Protein AF-A0A538FZ84-F1 (afdb_monomer_lite)

Foldseek 3Di:
DDDFLAKDKDKAADPDFDWFQAPQPRDIDTNRDIWMWIDRPPPPVRIGTHHPVSVVVCVVVVNHHHPVSSVVPDPDPPDPVSVVVVVVD

Secondary structure (DSSP, 8-state):
-PPPS-EEEEEE--SS--EEEPTTT--EEETTS-EEEEEETT-GGG-EEEEHHHHHHHHHTT-S--HHHHHHTSPPPPPHHHHHHTT--

Sequence (89 aa):
MTTPRWWTMRPAHNLKPATYRCPLCGGFVPALSDHVLIAPEGDTSRRRHAHTACVRAARQAGRLPTKDEWRATQPRQPGLLARLFRRAD

pLDDT: mean 89.75, std 10.89, range [53.31, 97.62]

Radius of gyration: 18.81 Å; chains: 1; bounding box: 40×23×56 Å

Structure (mmCIF, N/CA/C/O backbone):
data_AF-A0A538FZ84-F1
#
_entry.id   AF-A0A538FZ84-F1
#
loop_
_atom_site.group_PDB
_atom_site.id
_atom_site.type_symbol
_atom_site.label_atom_id
_atom_site.label_alt_id
_atom_site.label_comp_id
_atom_site.label_asym_id
_atom_site.label_entity_id
_atom_site.label_seq_id
_atom_site.pdbx_PDB_ins_code
_atom_site.Cartn_x
_atom_site.Cartn_y
_atom_site.Cartn_z
_atom_site.occupancy
_atom_site.B_iso_or_equiv
_atom_site.auth_seq_id
_atom_site.auth_comp_id
_atom_site.auth_asym_id
_atom_site.auth_atom_id
_atom_site.pdbx_PDB_model_num
ATOM 1 N N . MET A 1 1 ? 8.521 -9.551 16.032 1.00 57.19 1 MET A N 1
ATOM 2 C CA . MET A 1 1 ? 8.115 -8.447 15.130 1.00 57.19 1 MET A CA 1
ATOM 3 C C . MET A 1 1 ? 6.652 -8.146 15.397 1.00 57.19 1 MET A C 1
ATOM 5 O O . MET A 1 1 ? 5.834 -9.033 15.208 1.00 57.19 1 MET A O 1
ATOM 9 N N . THR A 1 2 ? 6.323 -6.956 15.894 1.00 75.50 2 THR A N 1
ATOM 10 C CA . THR A 1 2 ? 4.931 -6.578 16.179 1.00 75.50 2 THR A CA 1
ATOM 11 C C . THR A 1 2 ? 4.176 -6.362 14.871 1.00 75.50 2 THR A C 1
ATOM 13 O O . THR A 1 2 ? 4.628 -5.586 14.023 1.00 75.50 2 THR A O 1
ATOM 16 N N . THR A 1 3 ? 3.047 -7.049 14.700 1.00 84.31 3 THR A N 1
ATOM 17 C CA . THR A 1 3 ? 2.128 -6.806 13.584 1.00 84.31 3 THR A CA 1
ATOM 18 C C . THR A 1 3 ? 1.517 -5.411 13.743 1.00 84.31 3 THR A C 1
ATOM 20 O O . THR A 1 3 ? 0.975 -5.118 14.810 1.00 84.31 3 THR A O 1
ATOM 23 N N . PRO A 1 4 ? 1.619 -4.532 12.735 1.00 92.38 4 PRO A N 1
ATOM 24 C CA . PRO A 1 4 ? 1.080 -3.180 12.825 1.00 92.38 4 PRO A CA 1
ATOM 25 C C . PRO A 1 4 ? -0.447 -3.194 12.847 1.00 92.38 4 PRO A C 1
ATOM 27 O O . PRO A 1 4 ? -1.084 -4.014 12.185 1.00 92.38 4 PRO A O 1
ATOM 30 N N . ARG A 1 5 ? -1.031 -2.259 13.596 1.00 94.25 5 ARG A N 1
ATOM 31 C CA . ARG A 1 5 ? -2.485 -2.176 13.809 1.00 94.25 5 ARG A CA 1
ATOM 32 C C . ARG A 1 5 ? -3.238 -1.571 12.630 1.00 94.25 5 ARG A C 1
ATOM 34 O O . ARG A 1 5 ? -4.385 -1.921 12.382 1.00 94.25 5 ARG A O 1
ATOM 41 N N . TRP A 1 6 ? -2.593 -0.649 11.930 1.00 96.19 6 TRP A N 1
ATOM 42 C CA . TRP A 1 6 ? -3.133 0.053 10.774 1.00 96.19 6 TRP A CA 1
ATOM 43 C C . TRP A 1 6 ? -1.996 0.508 9.862 1.00 96.19 6 TRP A C 1
ATOM 45 O O . TRP A 1 6 ? -0.823 0.487 10.241 1.00 96.19 6 TRP A O 1
ATOM 55 N N . TRP A 1 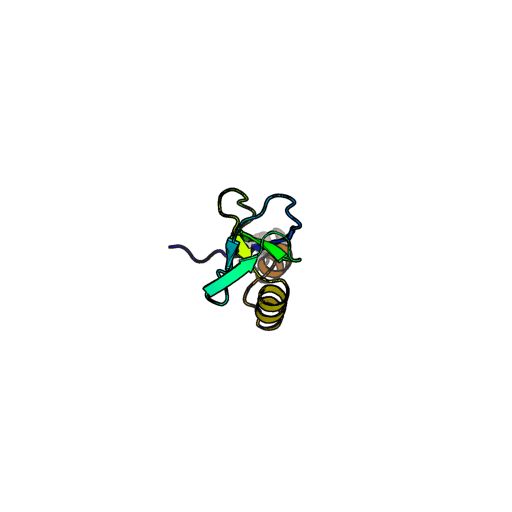7 ? -2.348 0.918 8.649 1.00 97.31 7 TRP A N 1
ATOM 56 C CA . TRP A 1 7 ? -1.400 1.268 7.599 1.00 97.31 7 TRP A CA 1
ATOM 57 C C . TRP A 1 7 ? -1.758 2.605 6.955 1.00 97.31 7 TRP A C 1
ATOM 59 O O . TRP A 1 7 ? -2.933 2.922 6.760 1.00 97.31 7 TRP A O 1
ATOM 69 N N . THR A 1 8 ? -0.743 3.375 6.568 1.00 97.19 8 THR A N 1
ATOM 70 C CA . THR A 1 8 ? -0.901 4.424 5.554 1.00 97.19 8 THR A CA 1
ATOM 71 C C . THR A 1 8 ? -0.517 3.870 4.194 1.00 97.19 8 THR A C 1
ATOM 73 O O . THR A 1 8 ? 0.384 3.040 4.074 1.00 97.19 8 THR A O 1
ATOM 76 N N . MET A 1 9 ? -1.225 4.318 3.164 1.00 96.19 9 MET A N 1
ATOM 77 C CA . MET A 1 9 ? -1.039 3.885 1.785 1.00 96.19 9 MET A CA 1
ATOM 78 C C . MET A 1 9 ? -0.984 5.126 0.908 1.00 96.19 9 MET A C 1
ATOM 80 O O . MET A 1 9 ? -1.846 5.994 1.027 1.00 96.19 9 MET A O 1
ATOM 84 N N . ARG A 1 10 ? 0.014 5.213 0.031 1.00 95.81 10 ARG A N 1
ATOM 85 C CA . ARG A 1 10 ? 0.117 6.293 -0.954 1.00 95.81 10 ARG A CA 1
ATOM 86 C C . ARG A 1 10 ? 0.610 5.755 -2.297 1.00 95.81 10 ARG A C 1
ATOM 88 O O . ARG A 1 10 ? 1.513 4.912 -2.285 1.00 95.81 10 ARG A O 1
ATOM 95 N N . PRO A 1 11 ? 0.069 6.225 -3.432 1.00 95.12 11 PRO A N 1
ATOM 96 C CA . PRO A 1 11 ? 0.659 5.950 -4.736 1.00 95.12 11 PRO A CA 1
ATOM 97 C C . PRO A 1 11 ? 2.124 6.392 -4.763 1.00 95.12 11 PRO A C 1
ATOM 99 O O . PRO A 1 11 ? 2.499 7.380 -4.124 1.00 95.12 11 PRO A O 1
ATOM 102 N N . ALA A 1 12 ? 2.956 5.638 -5.467 1.00 92.69 12 ALA A N 1
ATOM 103 C CA . ALA A 1 12 ? 4.365 5.926 -5.640 1.00 92.69 12 ALA A CA 1
ATOM 104 C C . ALA A 1 12 ? 4.751 5.751 -7.108 1.00 92.69 12 ALA A C 1
ATOM 106 O O . ALA A 1 12 ? 4.399 4.760 -7.745 1.00 92.69 12 ALA A O 1
ATOM 107 N N . HIS A 1 13 ? 5.505 6.724 -7.605 1.00 87.38 13 HIS A N 1
ATOM 108 C CA . HIS A 1 13 ? 6.093 6.712 -8.931 1.00 87.38 13 HIS A CA 1
ATOM 109 C C . HIS A 1 13 ? 7.536 7.189 -8.780 1.00 87.38 13 HIS A C 1
ATOM 111 O O . HIS A 1 13 ? 7.778 8.317 -8.347 1.00 87.38 13 HIS A O 1
ATOM 117 N N . ASN A 1 14 ? 8.498 6.305 -9.038 1.00 88.88 14 ASN A N 1
ATOM 118 C CA . ASN A 1 14 ? 9.912 6.635 -8.907 1.00 88.88 14 ASN A CA 1
ATOM 119 C C . ASN A 1 14 ? 10.503 6.875 -10.292 1.00 88.88 14 ASN A C 1
ATOM 121 O O . ASN A 1 14 ? 10.204 6.148 -11.228 1.00 88.88 14 ASN A O 1
ATOM 125 N N . LEU A 1 15 ? 11.413 7.843 -10.390 1.00 90.50 15 LEU A N 1
ATOM 126 C CA . LEU A 1 15 ? 12.167 8.112 -11.621 1.00 90.50 15 LEU A CA 1
ATOM 127 C C . LEU A 1 15 ? 13.493 7.340 -11.674 1.00 90.50 15 LEU A C 1
ATOM 129 O O . LEU A 1 15 ? 14.083 7.166 -12.735 1.00 90.50 15 LEU A O 1
ATOM 133 N N . LYS A 1 16 ? 13.978 6.871 -10.517 1.00 91.69 16 LYS A N 1
ATOM 134 C CA . LYS A 1 16 ? 15.214 6.095 -10.420 1.00 91.69 16 LYS A CA 1
ATOM 135 C C . LYS A 1 16 ? 14.911 4.605 -10.607 1.00 91.69 16 LYS A C 1
ATOM 137 O O . LYS A 1 16 ? 14.082 4.079 -9.856 1.00 91.69 16 LYS A O 1
ATOM 142 N N . PRO A 1 17 ? 15.608 3.906 -11.521 1.00 92.12 17 PRO A N 1
ATOM 143 C CA . PRO A 1 17 ? 15.467 2.467 -11.655 1.00 92.12 17 PRO A CA 1
ATOM 144 C C . PRO A 1 17 ? 15.933 1.781 -10.369 1.00 92.12 17 PRO A C 1
ATOM 146 O O . PRO A 1 17 ? 17.051 1.974 -9.890 1.00 92.12 17 PRO A O 1
ATOM 149 N N . ALA A 1 18 ? 15.034 0.995 -9.797 1.00 94.38 18 ALA A N 1
ATOM 150 C CA . ALA A 1 18 ? 15.277 0.133 -8.656 1.00 94.38 18 ALA A CA 1
ATOM 151 C C . ALA A 1 18 ? 14.265 -1.013 -8.697 1.00 94.38 18 ALA A C 1
ATOM 153 O O . ALA A 1 18 ? 13.209 -0.906 -9.325 1.00 94.38 18 ALA A O 1
ATOM 154 N N . THR A 1 19 ? 14.573 -2.091 -7.989 1.00 95.25 19 THR A N 1
ATOM 155 C CA . THR A 1 19 ? 13.668 -3.230 -7.852 1.00 95.25 19 THR A CA 1
ATOM 156 C C . THR A 1 19 ? 13.484 -3.515 -6.374 1.00 95.25 19 THR A C 1
ATOM 158 O O . THR A 1 19 ? 14.448 -3.775 -5.656 1.00 95.25 19 THR A O 1
ATOM 161 N N . TYR A 1 20 ? 12.241 -3.459 -5.911 1.00 94.88 20 TYR A N 1
ATOM 162 C CA . TYR A 1 20 ? 11.881 -3.765 -4.530 1.00 94.88 20 TYR A CA 1
ATOM 163 C C . TYR A 1 20 ? 11.258 -5.155 -4.434 1.00 94.88 20 TYR A C 1
ATOM 165 O O . TYR A 1 20 ? 10.852 -5.734 -5.439 1.00 94.88 20 TYR A O 1
ATOM 173 N N . ARG A 1 21 ? 11.134 -5.688 -3.216 1.00 97.19 21 ARG A N 1
ATOM 174 C CA . ARG A 1 21 ? 10.309 -6.873 -2.950 1.00 97.19 21 ARG A CA 1
ATOM 175 C C . ARG A 1 21 ? 8.987 -6.459 -2.325 1.00 97.19 21 ARG A C 1
ATOM 177 O O . ARG A 1 21 ? 8.973 -5.768 -1.305 1.00 97.19 21 ARG A O 1
ATOM 184 N N . CYS A 1 22 ? 7.894 -6.910 -2.928 1.00 96.81 22 CYS A N 1
ATOM 185 C CA . CYS A 1 22 ? 6.554 -6.710 -2.405 1.00 96.81 22 CYS A CA 1
ATOM 186 C C . CYS A 1 22 ? 6.396 -7.496 -1.093 1.00 96.81 22 CYS A C 1
ATOM 188 O O . CYS A 1 22 ? 6.541 -8.719 -1.105 1.00 96.81 22 CYS A O 1
ATOM 190 N N . PRO A 1 23 ? 6.046 -6.854 0.035 1.00 95.38 23 PRO A N 1
ATOM 191 C CA . PRO A 1 23 ? 5.874 -7.547 1.313 1.00 95.38 23 PRO A CA 1
ATOM 192 C C . PRO A 1 23 ? 4.620 -8.436 1.369 1.00 95.38 23 PRO A C 1
ATOM 194 O O . PRO A 1 23 ? 4.446 -9.159 2.342 1.00 95.38 23 PRO A O 1
ATOM 197 N N . LEU A 1 24 ? 3.731 -8.359 0.370 1.00 95.81 24 LEU A N 1
ATOM 198 C CA . LEU A 1 24 ? 2.451 -9.078 0.351 1.00 95.81 24 LEU A CA 1
ATOM 199 C C . LEU A 1 24 ? 2.513 -10.385 -0.447 1.00 95.81 24 LEU A C 1
ATOM 201 O O . LEU A 1 24 ? 1.853 -11.350 -0.076 1.00 95.81 24 LEU A O 1
ATOM 205 N N . CYS A 1 25 ? 3.283 -10.414 -1.538 1.00 96.62 25 CYS A N 1
ATOM 206 C CA . CYS A 1 25 ? 3.419 -11.590 -2.404 1.00 96.62 25 CYS A CA 1
ATOM 207 C C . CYS A 1 25 ? 4.863 -12.098 -2.539 1.00 96.62 25 CYS A C 1
ATOM 209 O O . CYS A 1 25 ? 5.082 -13.134 -3.151 1.00 96.62 25 CYS A O 1
ATOM 211 N N . GLY A 1 26 ? 5.860 -11.367 -2.029 1.00 96.56 26 GLY A N 1
ATOM 212 C CA . GLY A 1 26 ? 7.282 -11.706 -2.159 1.00 96.56 26 GLY A CA 1
ATOM 213 C C . GLY A 1 26 ? 7.899 -11.408 -3.533 1.00 96.56 26 GLY A C 1
ATOM 214 O O . GLY A 1 26 ? 9.124 -11.379 -3.654 1.00 96.56 26 GLY A O 1
ATOM 215 N N . GLY A 1 27 ? 7.076 -11.141 -4.551 1.00 96.94 27 GLY A N 1
ATOM 216 C CA . GLY A 1 27 ? 7.516 -10.833 -5.911 1.00 96.94 27 GLY A CA 1
ATOM 217 C C . GLY A 1 27 ? 8.209 -9.474 -6.054 1.00 96.94 27 GLY A C 1
ATOM 218 O O . GLY A 1 27 ? 8.128 -8.605 -5.181 1.00 96.94 27 GLY A O 1
ATOM 219 N N . PHE A 1 28 ? 8.881 -9.278 -7.188 1.00 96.94 28 PHE A N 1
ATOM 220 C CA . PHE A 1 28 ? 9.598 -8.042 -7.489 1.00 96.94 28 PHE A CA 1
ATOM 221 C C . PHE A 1 28 ? 8.661 -6.918 -7.949 1.00 96.94 28 PHE A C 1
ATOM 223 O O . PHE A 1 28 ? 7.747 -7.133 -8.743 1.00 96.94 28 PHE A O 1
ATOM 230 N N . VAL A 1 29 ? 8.910 -5.706 -7.452 1.00 95.94 29 VAL A N 1
AT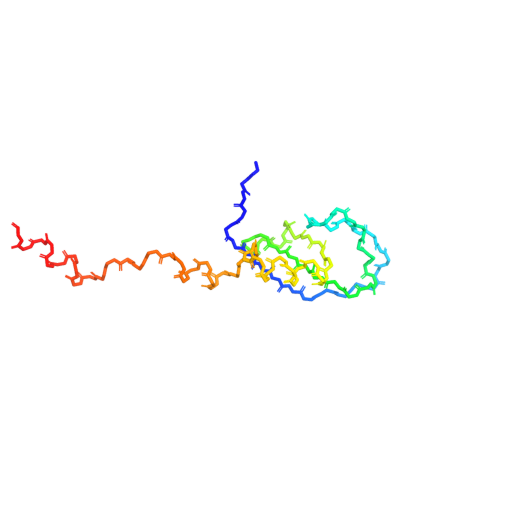OM 231 C CA . VAL A 1 29 ? 8.219 -4.467 -7.825 1.00 95.94 29 VAL A CA 1
ATOM 232 C C . VAL A 1 29 ? 9.229 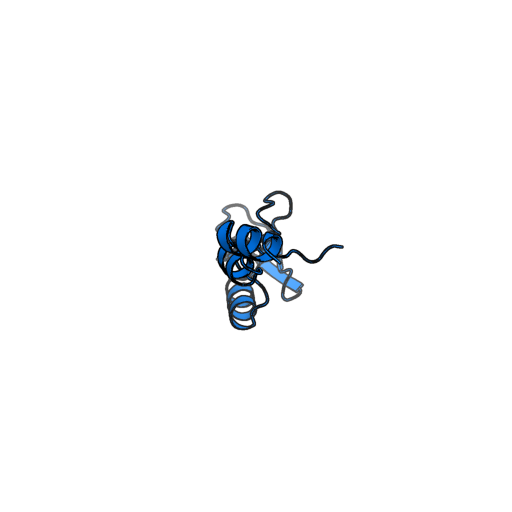-3.569 -8.541 1.00 95.94 29 VAL A C 1
ATOM 234 O O . VAL A 1 29 ? 10.134 -3.046 -7.879 1.00 95.94 29 VAL A O 1
ATOM 237 N N . PRO A 1 30 ? 9.108 -3.380 -9.864 1.00 94.06 30 PRO A N 1
ATOM 238 C CA . PRO A 1 30 ? 9.903 -2.391 -10.579 1.00 94.06 30 PRO A CA 1
ATOM 239 C C . PRO A 1 30 ? 9.524 -0.984 -10.109 1.00 94.06 30 PRO A C 1
ATOM 241 O O . PRO A 1 30 ? 8.348 -0.632 -10.069 1.00 94.06 30 PRO A O 1
ATOM 244 N N . ALA A 1 31 ? 10.514 -0.164 -9.763 1.00 92.12 31 ALA A N 1
ATOM 245 C CA . ALA A 1 31 ? 10.296 1.191 -9.253 1.00 92.12 31 ALA A CA 1
ATOM 246 C C . ALA A 1 31 ? 9.626 2.129 -10.274 1.00 92.12 31 ALA A C 1
ATOM 248 O O . ALA A 1 31 ? 8.927 3.058 -9.875 1.00 92.12 31 ALA A O 1
ATOM 249 N N . LEU A 1 32 ? 9.845 1.870 -11.566 1.00 93.31 32 LEU A N 1
ATOM 250 C CA . LEU A 1 32 ? 9.294 2.640 -12.686 1.00 93.31 32 LEU A CA 1
ATOM 251 C C . LEU A 1 32 ? 7.829 2.286 -12.998 1.00 93.31 32 LEU A C 1
ATOM 253 O O . LEU A 1 32 ? 7.181 2.981 -13.771 1.00 93.31 32 LEU A O 1
ATOM 257 N N . SER A 1 33 ? 7.308 1.193 -12.435 1.00 91.00 33 SER A N 1
ATOM 258 C CA . SER A 1 33 ? 5.906 0.804 -12.588 1.00 91.00 33 SER A CA 1
ATOM 259 C C . SER A 1 33 ? 5.057 1.422 -11.484 1.00 91.00 33 SER A C 1
ATOM 261 O O . SER A 1 33 ? 5.543 1.636 -10.373 1.00 91.00 33 SER A O 1
ATOM 263 N N . ASP A 1 34 ? 3.770 1.637 -11.752 1.00 92.38 34 ASP A N 1
ATOM 264 C CA . ASP A 1 34 ? 2.838 2.114 -10.733 1.00 92.38 34 ASP A CA 1
ATOM 265 C C . ASP A 1 34 ? 2.756 1.136 -9.561 1.00 92.38 34 ASP A C 1
ATOM 267 O O . ASP A 1 34 ? 2.425 -0.047 -9.699 1.00 92.38 34 ASP A O 1
ATOM 271 N N . HIS A 1 35 ? 3.063 1.647 -8.375 1.00 95.69 35 HIS A N 1
ATOM 272 C CA . HIS A 1 35 ? 3.064 0.870 -7.149 1.00 95.69 35 HIS A CA 1
ATOM 273 C C . HIS A 1 35 ? 2.631 1.734 -5.966 1.00 95.69 35 HIS A C 1
ATOM 275 O O . HIS A 1 35 ? 2.399 2.937 -6.077 1.00 95.69 35 HIS A O 1
ATOM 281 N N . VAL A 1 36 ? 2.485 1.105 -4.805 1.00 97.25 36 VAL A N 1
ATOM 282 C CA . VAL A 1 36 ? 2.008 1.757 -3.589 1.00 97.25 36 VAL A CA 1
ATOM 283 C C . VAL A 1 36 ? 3.075 1.649 -2.513 1.00 97.25 36 VAL A C 1
ATOM 285 O O . VAL A 1 36 ? 3.645 0.584 -2.267 1.00 97.25 36 VAL A O 1
ATOM 288 N N . LEU A 1 37 ? 3.324 2.764 -1.838 1.00 96.81 37 LEU A N 1
ATOM 289 C CA . LEU A 1 37 ? 4.062 2.786 -0.588 1.00 96.81 37 LEU A CA 1
ATOM 290 C C . LEU A 1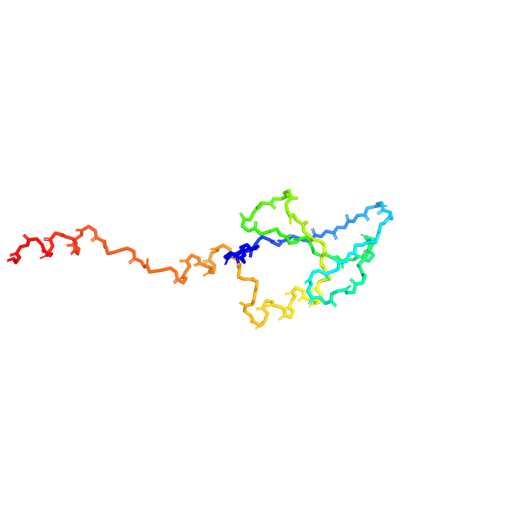 37 ? 3.095 2.532 0.562 1.00 96.81 37 LEU A C 1
ATOM 292 O O . LEU A 1 37 ? 2.147 3.295 0.760 1.00 96.81 37 LEU A O 1
ATOM 296 N N . ILE A 1 38 ? 3.367 1.482 1.331 1.00 96.69 38 ILE A N 1
ATOM 297 C CA . ILE A 1 38 ? 2.660 1.190 2.577 1.00 96.69 38 ILE A CA 1
ATOM 298 C C . ILE A 1 38 ? 3.577 1.487 3.758 1.00 96.69 38 ILE A C 1
ATOM 300 O O . ILE A 1 38 ? 4.743 1.091 3.743 1.00 96.69 38 ILE A O 1
ATOM 304 N N . ALA A 1 39 ? 3.076 2.183 4.774 1.00 97.00 39 ALA A N 1
ATOM 305 C CA . ALA A 1 39 ? 3.821 2.452 5.998 1.00 97.00 39 ALA A CA 1
ATOM 306 C C . ALA A 1 39 ? 3.022 1.984 7.227 1.00 97.00 39 ALA A C 1
ATOM 308 O O . ALA A 1 39 ? 1.859 2.370 7.389 1.00 97.00 39 ALA A O 1
ATOM 309 N N . PRO A 1 40 ? 3.618 1.126 8.075 1.00 96.06 40 PRO A N 1
ATOM 310 C CA . PRO A 1 40 ? 2.957 0.634 9.274 1.00 96.06 40 PRO A CA 1
ATOM 311 C C . PRO A 1 40 ? 2.762 1.788 10.253 1.00 96.06 40 PRO A C 1
ATOM 313 O O . PRO A 1 40 ? 3.715 2.496 10.561 1.00 96.06 40 PRO A O 1
ATOM 316 N N . GLU A 1 41 ? 1.536 1.988 10.728 1.00 95.69 41 GLU A N 1
ATOM 317 C CA . GLU A 1 41 ? 1.197 2.996 11.743 1.00 95.69 41 GLU A CA 1
ATOM 318 C C . GLU A 1 41 ? 1.689 4.417 11.401 1.00 95.69 41 GLU A C 1
ATOM 320 O O . GLU A 1 41 ? 1.957 5.241 12.273 1.00 95.69 41 GLU A O 1
ATOM 325 N N . GLY A 1 42 ? 1.793 4.721 10.102 1.00 94.19 42 GLY A N 1
ATOM 326 C CA . GLY A 1 42 ? 2.262 6.014 9.605 1.00 94.19 42 GLY A CA 1
ATOM 327 C C . GLY A 1 42 ? 3.776 6.218 9.667 1.00 94.19 42 GLY A C 1
ATOM 328 O O . GLY A 1 42 ? 4.253 7.252 9.203 1.00 94.19 42 GLY A O 1
ATOM 329 N N . ASP A 1 43 ? 4.542 5.245 10.159 1.00 94.44 43 ASP A N 1
ATOM 330 C CA . ASP A 1 43 ? 5.997 5.330 10.217 1.00 94.44 43 ASP A CA 1
ATOM 331 C C . ASP A 1 43 ? 6.613 5.182 8.818 1.00 94.44 43 ASP A C 1
ATOM 333 O O . ASP A 1 43 ? 6.800 4.087 8.272 1.00 94.44 43 ASP A O 1
ATOM 337 N N . THR A 1 44 ? 6.955 6.326 8.228 1.00 92.31 44 THR A N 1
ATOM 338 C CA . THR A 1 44 ? 7.535 6.395 6.884 1.00 92.31 44 THR A CA 1
ATOM 339 C C . THR A 1 44 ? 8.968 5.869 6.798 1.00 92.31 44 THR A C 1
ATOM 341 O O . THR A 1 44 ? 9.427 5.609 5.681 1.00 92.31 44 THR A O 1
ATOM 344 N N . SER A 1 45 ? 9.666 5.681 7.925 1.00 93.56 45 SER A N 1
ATOM 345 C CA . SER A 1 45 ? 10.992 5.046 7.957 1.00 93.56 45 SER A CA 1
ATOM 346 C C . SER A 1 45 ? 10.891 3.538 7.711 1.00 93.56 45 SER A C 1
ATOM 348 O O . SER A 1 45 ? 11.766 2.930 7.097 1.00 93.56 45 SER A O 1
ATOM 350 N N . ARG A 1 46 ? 9.754 2.942 8.087 1.00 93.38 46 ARG A N 1
ATOM 351 C CA . ARG A 1 46 ? 9.435 1.521 7.901 1.00 93.38 46 ARG A CA 1
ATOM 352 C C . ARG A 1 46 ? 8.607 1.248 6.647 1.00 93.38 46 ARG A C 1
ATOM 354 O O . ARG A 1 46 ? 8.059 0.152 6.502 1.00 93.38 46 ARG A O 1
ATOM 361 N N . ARG A 1 47 ? 8.517 2.220 5.733 1.00 95.19 47 ARG A N 1
ATOM 362 C CA . ARG A 1 47 ? 7.745 2.091 4.493 1.00 95.19 47 ARG A CA 1
ATOM 363 C C . ARG A 1 47 ? 8.245 0.939 3.618 1.00 95.19 47 ARG A C 1
ATOM 365 O O . ARG A 1 47 ? 9.432 0.609 3.597 1.00 95.19 47 ARG A O 1
ATOM 372 N N . ARG A 1 48 ? 7.327 0.322 2.882 1.00 95.19 48 ARG A N 1
ATOM 373 C CA . ARG A 1 48 ? 7.583 -0.789 1.958 1.00 95.19 48 ARG A CA 1
ATOM 374 C C . ARG A 1 48 ? 6.918 -0.489 0.618 1.00 95.19 48 ARG A C 1
ATOM 376 O O . ARG A 1 48 ? 5.845 0.107 0.588 1.00 95.19 48 ARG A O 1
ATOM 383 N N . HIS A 1 49 ? 7.540 -0.930 -0.468 1.00 96.69 49 HIS A N 1
ATOM 384 C CA . HIS A 1 49 ? 6.980 -0.837 -1.815 1.00 96.69 49 HIS A CA 1
ATOM 385 C C . HIS A 1 49 ? 6.183 -2.107 -2.112 1.00 96.69 49 HIS A C 1
ATOM 387 O O . HIS A 1 49 ? 6.704 -3.212 -1.965 1.00 96.69 49 HIS A O 1
ATOM 393 N N . ALA A 1 50 ? 4.925 -1.958 -2.508 1.00 97.31 50 ALA A N 1
ATOM 394 C CA . ALA A 1 50 ? 4.024 -3.062 -2.806 1.00 97.31 50 ALA A CA 1
ATOM 395 C C . ALA A 1 50 ? 3.315 -2.826 -4.140 1.00 97.31 50 ALA A C 1
ATOM 397 O O . ALA A 1 50 ? 3.027 -1.686 -4.501 1.00 97.31 50 ALA A O 1
ATOM 398 N N . HIS A 1 51 ? 2.988 -3.899 -4.859 1.00 97.62 51 HIS A N 1
ATOM 399 C CA . HIS A 1 51 ? 2.166 -3.783 -6.063 1.00 97.62 51 HIS A CA 1
ATOM 400 C C . HIS A 1 51 ? 0.789 -3.215 -5.728 1.00 97.62 51 HIS A C 1
ATOM 402 O O . HIS A 1 51 ? 0.162 -3.621 -4.745 1.00 97.62 51 HIS A O 1
ATOM 408 N N . THR A 1 52 ? 0.272 -2.361 -6.608 1.00 96.75 52 THR A N 1
ATOM 409 C CA . THR A 1 52 ? -1.085 -1.808 -6.503 1.00 96.75 52 THR A CA 1
ATOM 410 C C . THR A 1 52 ? -2.142 -2.914 -6.407 1.00 96.75 52 THR A C 1
ATOM 412 O O . THR A 1 52 ? -3.024 -2.857 -5.550 1.00 96.75 52 THR A O 1
ATOM 415 N N . ALA A 1 53 ? -2.008 -3.976 -7.212 1.00 96.62 53 ALA A N 1
ATOM 416 C CA . ALA A 1 53 ? -2.912 -5.128 -7.190 1.00 96.62 53 ALA A CA 1
ATOM 417 C C . ALA A 1 53 ? -2.888 -5.875 -5.844 1.00 96.62 53 ALA A C 1
ATOM 419 O O . ALA A 1 53 ? -3.942 -6.179 -5.287 1.00 96.62 53 ALA A O 1
ATOM 420 N N . CYS A 1 54 ? -1.699 -6.118 -5.282 1.00 97.31 54 CYS A N 1
ATOM 421 C CA . CYS A 1 54 ? -1.568 -6.791 -3.990 1.00 97.31 54 CYS A CA 1
ATOM 422 C C . CYS A 1 54 ? -2.170 -5.960 -2.855 1.00 97.31 54 CYS A C 1
ATOM 424 O O . CYS A 1 54 ? -2.857 -6.513 -1.998 1.00 97.31 54 CYS A O 1
ATOM 426 N N . VAL A 1 55 ? -1.955 -4.640 -2.856 1.00 97.31 55 VAL A N 1
ATOM 427 C CA . VAL A 1 55 ? -2.569 -3.748 -1.861 1.00 97.31 55 VAL A CA 1
ATOM 428 C C . VAL A 1 55 ? -4.090 -3.782 -1.980 1.00 97.31 55 VAL A C 1
ATOM 430 O O . VAL A 1 55 ? -4.768 -3.949 -0.969 1.00 97.31 55 VAL A O 1
ATOM 433 N N . ARG A 1 56 ? -4.638 -3.701 -3.199 1.00 97.00 56 ARG A N 1
ATOM 434 C CA . ARG A 1 56 ? -6.087 -3.786 -3.431 1.00 97.00 56 ARG A CA 1
ATOM 435 C C . ARG A 1 56 ? -6.672 -5.101 -2.909 1.00 97.00 56 ARG A C 1
ATOM 437 O O . ARG A 1 56 ? -7.642 -5.065 -2.156 1.00 97.00 56 ARG A O 1
ATOM 444 N N . ALA A 1 57 ? -6.054 -6.234 -3.238 1.00 97.62 57 ALA A N 1
ATOM 445 C CA . ALA A 1 57 ? -6.490 -7.550 -2.770 1.00 97.62 57 ALA A CA 1
ATOM 446 C C . ALA A 1 57 ? -6.407 -7.677 -1.238 1.00 97.62 57 ALA A C 1
ATOM 448 O O . ALA A 1 57 ? -7.324 -8.182 -0.593 1.00 97.62 57 ALA A O 1
ATOM 449 N N . ALA A 1 58 ? -5.332 -7.175 -0.626 1.00 96.62 58 ALA A N 1
ATOM 450 C CA . ALA A 1 58 ? -5.174 -7.192 0.825 1.00 96.62 58 ALA A CA 1
ATOM 451 C C . ALA A 1 58 ? -6.201 -6.294 1.538 1.00 96.62 58 ALA A C 1
ATOM 453 O O . ALA A 1 58 ? -6.692 -6.672 2.602 1.00 96.62 58 ALA A O 1
ATOM 454 N N . ARG A 1 59 ? -6.568 -5.148 0.946 1.00 95.88 59 ARG A N 1
ATOM 455 C CA . ARG A 1 59 ? -7.655 -4.294 1.447 1.00 95.88 59 ARG A CA 1
ATOM 456 C C . ARG A 1 59 ? -9.016 -4.972 1.350 1.00 95.88 59 ARG A C 1
ATOM 458 O O . ARG A 1 59 ? -9.749 -4.960 2.328 1.00 95.88 59 ARG A O 1
ATOM 465 N N . GLN A 1 60 ? -9.327 -5.597 0.216 1.00 95.94 60 GLN A N 1
ATOM 466 C CA . GLN A 1 60 ? -10.570 -6.362 0.041 1.00 95.94 60 GLN A CA 1
ATOM 467 C C . GLN A 1 60 ? -10.675 -7.523 1.041 1.00 95.94 60 GLN A C 1
ATOM 469 O O . GLN A 1 60 ? -11.762 -7.834 1.508 1.00 95.94 60 GLN A O 1
ATOM 474 N N . ALA A 1 61 ? -9.539 -8.112 1.425 1.00 95.75 61 ALA A N 1
ATOM 475 C CA . ALA A 1 61 ? -9.450 -9.141 2.458 1.00 95.75 61 ALA A CA 1
ATOM 476 C C . ALA A 1 61 ? -9.374 -8.595 3.904 1.00 95.75 61 ALA A C 1
ATOM 478 O O . ALA A 1 61 ? -9.111 -9.369 4.820 1.00 95.75 61 ALA A O 1
AT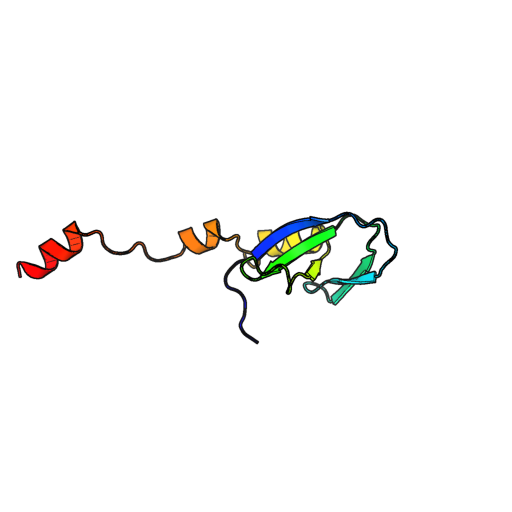OM 479 N N . GLY A 1 62 ? -9.507 -7.281 4.127 1.00 93.56 62 GLY A N 1
ATOM 480 C CA . GLY A 1 62 ? -9.489 -6.669 5.465 1.00 93.56 62 GLY A CA 1
ATOM 481 C C . GLY A 1 62 ? -8.127 -6.643 6.181 1.00 93.56 62 GLY A C 1
ATOM 482 O O . GLY A 1 62 ? -8.071 -6.380 7.377 1.00 93.56 62 GLY A O 1
ATOM 483 N N . ARG A 1 63 ? -7.009 -6.904 5.485 1.00 92.19 63 ARG A N 1
ATOM 484 C CA . ARG A 1 63 ? -5.664 -7.057 6.092 1.00 92.19 63 ARG A CA 1
ATOM 485 C C . ARG A 1 63 ? -4.821 -5.778 6.151 1.00 92.19 63 ARG A C 1
ATOM 487 O O . ARG A 1 63 ? -3.767 -5.773 6.782 1.00 92.19 63 ARG A O 1
ATOM 494 N N . LEU A 1 64 ? -5.260 -4.703 5.499 1.00 95.38 64 LEU A N 1
ATOM 495 C CA . LEU A 1 64 ? -4.593 -3.393 5.504 1.00 95.38 64 LEU A CA 1
ATOM 496 C C . LEU A 1 64 ? -5.565 -2.292 5.954 1.00 95.38 64 LEU A C 1
ATOM 498 O O . LEU A 1 64 ? -5.885 -1.410 5.151 1.00 95.38 64 LEU A O 1
ATOM 502 N N . PRO A 1 65 ? -6.067 -2.340 7.203 1.00 96.12 65 PRO A N 1
ATOM 503 C CA . PRO A 1 65 ? -6.950 -1.297 7.696 1.00 96.12 65 PRO A CA 1
ATOM 504 C C . PRO A 1 65 ? -6.206 0.039 7.751 1.00 96.12 65 PRO A C 1
ATOM 506 O O . PRO A 1 65 ? -5.046 0.130 8.165 1.00 96.12 65 PRO A O 1
ATOM 509 N N . THR A 1 66 ? -6.892 1.089 7.328 1.00 95.94 66 THR A N 1
ATOM 510 C CA . THR A 1 66 ? -6.492 2.479 7.535 1.00 95.94 66 THR A CA 1
ATOM 511 C C . THR A 1 66 ? -6.613 2.860 9.007 1.00 95.94 66 THR A C 1
ATOM 513 O O . THR A 1 66 ? -7.239 2.166 9.811 1.00 95.94 66 THR A O 1
ATOM 516 N N . LYS A 1 67 ? -6.015 3.998 9.371 1.00 95.38 67 LYS A N 1
ATOM 517 C CA . LYS A 1 67 ? -6.101 4.533 10.733 1.00 95.38 67 LYS A CA 1
ATOM 518 C C . LYS A 1 67 ? -7.551 4.716 11.184 1.00 95.38 67 LYS A C 1
ATOM 520 O O . LYS A 1 67 ? -7.869 4.358 12.313 1.00 95.38 67 LYS A O 1
ATOM 525 N N . ASP A 1 68 ? -8.410 5.261 10.329 1.00 94.38 68 ASP A N 1
ATOM 526 C CA . ASP A 1 68 ? -9.798 5.552 10.692 1.00 94.38 68 ASP A CA 1
ATOM 52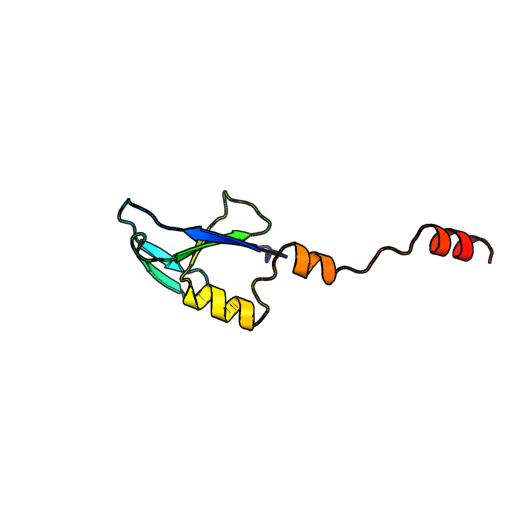7 C C . ASP A 1 68 ? -10.643 4.281 10.796 1.00 94.38 68 ASP A C 1
ATOM 529 O O . ASP A 1 68 ? -11.376 4.134 11.771 1.00 94.38 68 ASP A O 1
ATOM 533 N N . GLU A 1 69 ? -10.461 3.319 9.884 1.00 95.19 69 GLU A N 1
ATOM 534 C CA . GLU A 1 69 ? -11.082 1.989 9.991 1.00 95.19 69 GLU A CA 1
ATOM 535 C C . GLU A 1 69 ? -10.671 1.301 11.303 1.00 95.19 69 GLU A C 1
ATOM 537 O O . GLU A 1 69 ? -11.526 0.838 12.051 1.00 95.19 69 GLU A O 1
ATOM 542 N N . TRP A 1 70 ? -9.378 1.307 11.649 1.00 94.38 70 TRP A N 1
ATOM 543 C CA . TRP A 1 70 ? -8.903 0.745 12.919 1.00 94.38 70 TRP A CA 1
ATOM 544 C C . TRP A 1 70 ? -9.447 1.490 14.147 1.00 94.38 70 TRP A C 1
ATOM 546 O O . TRP A 1 70 ? -9.761 0.868 15.162 1.00 94.38 70 TRP A O 1
ATOM 556 N N . ARG A 1 71 ? -9.575 2.822 14.087 1.00 92.75 71 ARG A N 1
ATOM 557 C CA . ARG A 1 71 ? -10.177 3.612 15.176 1.00 92.75 71 ARG A CA 1
ATOM 558 C C . ARG A 1 71 ? -11.660 3.302 15.340 1.00 92.75 71 ARG A C 1
ATOM 560 O O . ARG A 1 71 ? -12.129 3.272 16.473 1.00 92.75 71 ARG A O 1
ATOM 567 N N . ALA A 1 72 ? -12.376 3.054 14.247 1.00 92.00 72 ALA A N 1
ATOM 568 C CA . ALA A 1 72 ? -13.791 2.706 14.278 1.00 92.00 72 ALA A CA 1
ATOM 569 C C . ALA A 1 72 ? -14.052 1.351 14.958 1.00 92.00 72 ALA A C 1
ATOM 571 O O . ALA A 1 72 ? -15.104 1.183 15.569 1.00 92.00 72 ALA A O 1
ATOM 572 N N . THR A 1 73 ? -13.094 0.416 14.923 1.00 89.44 73 THR A N 1
ATOM 573 C CA . THR A 1 73 ? -13.203 -0.862 15.650 1.00 89.44 73 THR A CA 1
ATOM 574 C C . THR A 1 73 ? -12.837 -0.759 17.133 1.00 89.44 73 THR A C 1
ATOM 576 O O . THR A 1 73 ? -12.975 -1.745 17.854 1.00 89.44 73 THR A O 1
ATOM 579 N N . GLN A 1 74 ? -12.319 0.380 17.610 1.00 88.75 74 GLN A N 1
ATOM 580 C CA . GLN A 1 74 ? -11.973 0.530 19.024 1.00 88.75 74 GLN A CA 1
ATOM 581 C C . GLN A 1 74 ? -13.235 0.730 19.874 1.00 88.75 74 GLN A C 1
ATOM 583 O O . GLN A 1 74 ? -14.140 1.465 19.467 1.00 88.75 74 GLN A O 1
ATOM 588 N N . PRO A 1 75 ? -13.296 0.141 21.082 1.00 82.88 75 PRO A N 1
ATOM 589 C CA . PRO A 1 75 ? -14.400 0.387 21.996 1.00 82.88 75 PRO A CA 1
ATOM 590 C C . PRO A 1 75 ? -14.481 1.885 22.306 1.00 82.88 75 PRO A C 1
ATOM 592 O O . PRO A 1 75 ? -13.505 2.506 22.739 1.00 82.88 75 PRO A O 1
ATOM 595 N N . ARG A 1 76 ? -15.656 2.483 22.082 1.00 77.19 76 ARG A N 1
ATOM 596 C CA . ARG A 1 76 ? -15.908 3.875 22.470 1.00 77.19 76 ARG A CA 1
ATOM 597 C C . ARG A 1 76 ? -15.827 3.934 23.992 1.00 77.19 76 ARG A C 1
ATOM 599 O O . ARG A 1 76 ? -16.539 3.197 24.671 1.00 77.19 76 ARG A O 1
ATOM 606 N N . GLN A 1 77 ? -14.945 4.776 24.533 1.00 66.81 77 GLN A N 1
ATOM 607 C CA . GLN A 1 77 ? -14.866 4.944 25.981 1.00 66.81 77 GLN A CA 1
ATOM 608 C C . GLN A 1 77 ? -16.244 5.356 26.522 1.00 66.81 77 GLN A C 1
ATOM 610 O O . GLN A 1 77 ? -16.888 6.215 25.910 1.00 66.81 77 GLN A O 1
ATOM 615 N N . PRO A 1 78 ? -16.701 4.780 27.649 1.00 67.38 78 PRO A N 1
ATOM 616 C CA . PRO A 1 78 ? -17.947 5.201 28.267 1.00 67.38 78 PRO A CA 1
ATOM 617 C C . PRO A 1 78 ? -17.857 6.696 28.579 1.00 67.38 78 PRO A C 1
ATOM 619 O O . PRO A 1 78 ? -16.893 7.151 29.207 1.00 67.38 78 PRO A O 1
ATOM 622 N N . GLY A 1 79 ? -18.842 7.450 28.085 1.00 74.38 79 GLY A N 1
ATOM 623 C CA . GLY A 1 79 ? -18.917 8.896 28.264 1.00 74.38 79 GLY A CA 1
ATOM 624 C C . GLY A 1 79 ? -18.954 9.285 29.743 1.00 74.38 79 GLY A C 1
ATOM 625 O O . GLY A 1 79 ? -19.288 8.472 30.605 1.00 74.38 79 GLY A O 1
ATOM 626 N N . LEU A 1 80 ? -18.622 10.542 30.044 1.00 73.94 80 LEU A N 1
ATOM 627 C CA . LEU A 1 80 ? -18.562 11.059 31.418 1.00 73.94 80 LEU A CA 1
ATOM 628 C C . LEU A 1 80 ? -19.863 10.812 32.204 1.00 73.94 80 LEU A C 1
ATOM 630 O O . LEU A 1 80 ? -19.798 10.441 33.371 1.00 73.94 80 LEU A O 1
ATOM 634 N N . LEU A 1 81 ? -21.027 10.899 31.550 1.00 73.19 81 LEU A N 1
ATOM 635 C CA . LEU A 1 81 ? -22.325 10.580 32.159 1.00 73.19 81 LEU A CA 1
ATOM 636 C C . LEU A 1 81 ? -22.415 9.115 32.612 1.00 73.19 81 LEU A C 1
ATOM 638 O O . LEU A 1 81 ? -22.800 8.850 33.744 1.00 73.19 81 LEU A O 1
ATOM 642 N N . ALA A 1 82 ? -21.965 8.160 31.790 1.00 69.12 82 ALA A N 1
ATOM 643 C CA . ALA A 1 82 ? -21.933 6.742 32.162 1.00 69.12 82 ALA A CA 1
ATOM 644 C C . ALA A 1 82 ? -20.978 6.455 33.338 1.00 69.12 82 ALA A C 1
ATOM 646 O O . ALA A 1 82 ? -21.146 5.460 34.041 1.00 69.12 82 ALA A O 1
ATOM 647 N N . ARG A 1 83 ? -19.977 7.319 33.565 1.00 66.81 83 ARG A N 1
ATOM 648 C CA . ARG A 1 83 ? -19.107 7.255 34.750 1.00 66.81 83 ARG A CA 1
ATOM 649 C C . ARG A 1 83 ? -19.768 7.852 35.993 1.00 66.81 83 ARG A C 1
ATOM 651 O O . ARG A 1 83 ? -19.523 7.341 37.079 1.00 66.81 83 ARG A O 1
ATOM 658 N N . LEU A 1 84 ? -20.580 8.900 35.839 1.00 75.75 84 LEU A N 1
ATOM 659 C CA . LEU A 1 84 ? -21.327 9.518 36.940 1.00 75.75 84 LEU A CA 1
ATOM 660 C C . LEU A 1 84 ? -22.439 8.596 37.451 1.00 75.75 84 LEU A C 1
ATOM 662 O O . LEU A 1 84 ? -22.533 8.387 38.654 1.00 75.75 84 LEU A O 1
ATOM 666 N N . PHE A 1 85 ? -23.201 7.962 36.554 1.00 74.00 85 PHE A N 1
ATOM 667 C CA . PHE A 1 85 ? -24.259 7.024 36.948 1.00 74.00 85 PHE A CA 1
ATOM 668 C C . PHE A 1 85 ? -23.729 5.769 37.658 1.00 74.00 85 PHE A C 1
ATOM 670 O O . PHE A 1 85 ? -24.391 5.260 38.545 1.00 74.00 85 PHE A O 1
ATOM 677 N N . ARG A 1 86 ? -22.508 5.305 37.352 1.00 63.81 86 ARG A N 1
ATOM 678 C CA . ARG A 1 86 ? -21.888 4.150 38.036 1.00 63.81 86 ARG A CA 1
ATOM 679 C C . ARG A 1 86 ? -21.407 4.458 39.463 1.00 63.81 86 ARG A C 1
ATOM 681 O O . ARG A 1 86 ? -20.958 3.557 40.155 1.00 63.81 86 ARG A O 1
ATOM 688 N N . ARG A 1 87 ? -21.398 5.729 39.870 1.00 60.94 87 ARG A N 1
ATOM 689 C CA . ARG A 1 87 ? -20.916 6.175 41.188 1.00 60.94 87 ARG A CA 1
ATOM 690 C C . ARG A 1 87 ? -22.053 6.505 42.162 1.00 60.94 87 ARG A C 1
ATOM 692 O O . ARG A 1 87 ? -21.761 6.962 43.261 1.00 60.94 87 ARG A O 1
ATOM 699 N N . ALA A 1 88 ? -23.301 6.362 41.714 1.00 60.69 88 ALA A N 1
ATOM 700 C CA . ALA A 1 88 ? -24.513 6.658 42.475 1.00 60.69 88 ALA A CA 1
ATOM 701 C C . ALA A 1 88 ? -25.233 5.393 42.995 1.00 60.69 88 ALA A C 1
ATOM 703 O O . ALA A 1 88 ? -26.250 5.534 43.669 1.00 60.69 88 ALA A O 1
ATOM 704 N N . ASP A 1 89 ? -24.694 4.206 42.694 1.00 53.31 89 ASP A N 1
ATOM 705 C CA . ASP A 1 89 ? -24.957 2.919 43.362 1.00 53.31 89 ASP A CA 1
ATOM 706 C C . ASP A 1 89 ? -23.840 2.640 44.381 1.00 53.31 89 ASP A C 1
ATOM 708 O O . ASP A 1 89 ? -24.130 2.034 45.436 1.00 53.31 89 ASP A O 1
#